Protein AF-A0A453IXY8-F1 (afdb_monomer_lite)

Radius of gyration: 18.36 Å; chains: 1; bounding box: 53×52×49 Å

Foldseek 3Di:
DPPPDPPPPDDLVVVCVVPLQDLVCLVVLLVVLVVCVVVVHDDLSSLLSNLQNCVVVVVPDDLVSLLSQLVNQLVVPPDCSNVSSVVSHDPVSCPDPSNVVSVVSSVVVNVVVVVVVVCPVPDDDD

Organism: Aegilops tauschii subsp. strangulata (NCBI:txid200361)

InterPro domains:
  IPR009374 Eukaryotic translation initiation factor 3 subunit K [PTHR13022] (3-114)
  IPR016020 Translation initiation factor 3, subunit 12, N-terminal, eukaryotic [G3DSA:1.25.40.250] (3-123)
  IPR016024 Armadillo-type fold [SSF48371] (7-114)

Structure (mmCIF, N/CA/C/O backbone):
data_AF-A0A453IXY8-F1
#
_entry.id   AF-A0A453IXY8-F1
#
loop_
_atom_site.group_PDB
_atom_site.id
_atom_site.type_symbol
_atom_site.label_atom_id
_atom_site.label_alt_id
_atom_site.label_comp_id
_atom_site.label_asym_id
_atom_site.label_entity_id
_atom_site.label_seq_id
_atom_site.pdbx_PDB_ins_code
_atom_site.Cartn_x
_atom_site.Cartn_y
_atom_site.Cartn_z
_atom_site.occupancy
_atom_site.B_iso_or_equiv
_atom_site.auth_seq_id
_atom_site.auth_comp_id
_atom_site.auth_asym_id
_atom_site.auth_atom_id
_atom_site.pdbx_PDB_model_num
ATOM 1 N N . MET A 1 1 ? -9.705 -30.730 -34.041 1.00 36.03 1 MET A N 1
ATOM 2 C CA . MET A 1 1 ? -8.452 -29.966 -33.892 1.00 36.03 1 MET A CA 1
ATOM 3 C C . MET A 1 1 ? -8.628 -29.095 -32.668 1.00 36.03 1 MET A C 1
ATOM 5 O O . MET A 1 1 ? -9.413 -28.159 -32.715 1.00 36.03 1 MET A O 1
ATOM 9 N N . ALA A 1 2 ? -8.042 -29.517 -31.548 1.00 40.28 2 ALA A N 1
ATOM 10 C CA . ALA A 1 2 ? -8.025 -28.730 -30.325 1.00 40.28 2 ALA A CA 1
ATOM 11 C C . ALA A 1 2 ? -7.151 -27.503 -30.593 1.00 40.28 2 ALA A C 1
ATOM 13 O O . ALA A 1 2 ? -5.980 -27.648 -30.931 1.00 40.28 2 ALA A O 1
ATOM 14 N N . ASN A 1 3 ? -7.752 -26.318 -30.549 1.00 39.16 3 ASN A N 1
ATOM 15 C CA . ASN A 1 3 ? -7.009 -25.072 -30.609 1.00 39.16 3 ASN A CA 1
ATOM 16 C C . ASN A 1 3 ? -6.497 -24.803 -29.189 1.00 39.16 3 ASN A C 1
ATOM 18 O O . ASN A 1 3 ? -7.133 -24.089 -28.420 1.00 39.16 3 ASN A O 1
ATOM 22 N N . GLU A 1 4 ? -5.407 -25.472 -28.814 1.00 41.69 4 GLU A N 1
ATOM 23 C CA . GLU A 1 4 ? -4.620 -25.117 -27.634 1.00 41.69 4 GLU A CA 1
ATOM 24 C C . GLU A 1 4 ? -3.914 -23.797 -27.956 1.00 41.69 4 GLU A C 1
ATOM 26 O O . GLU A 1 4 ? -2.806 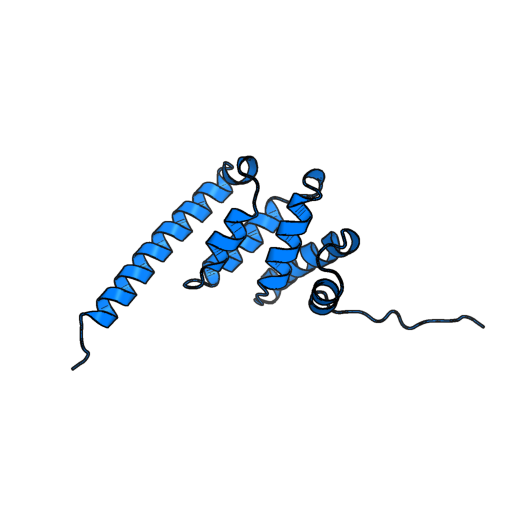-23.769 -28.488 1.00 41.69 4 GLU A O 1
ATOM 31 N N . GLN A 1 5 ? -4.603 -22.682 -27.706 1.00 39.00 5 GLN A N 1
ATOM 32 C CA . GLN A 1 5 ? -3.930 -21.396 -27.599 1.00 39.00 5 GLN A CA 1
ATOM 33 C C . GLN A 1 5 ? -2.992 -21.490 -26.388 1.00 39.00 5 GLN A C 1
ATOM 35 O O . GLN A 1 5 ? -3.461 -21.866 -25.309 1.00 39.00 5 GLN A O 1
ATOM 40 N N . PRO A 1 6 ? -1.688 -21.194 -26.530 1.00 40.28 6 PRO A N 1
ATOM 41 C CA . PRO A 1 6 ? -0.829 -21.069 -25.367 1.00 40.28 6 PRO A CA 1
ATOM 42 C C . PRO A 1 6 ? -1.432 -19.967 -24.496 1.00 40.28 6 PRO A C 1
ATOM 44 O O . PRO A 1 6 ? -1.657 -18.856 -24.973 1.00 40.28 6 PRO A O 1
ATOM 47 N N . ALA A 1 7 ? -1.765 -20.294 -23.249 1.00 40.66 7 ALA A N 1
ATOM 48 C CA . ALA A 1 7 ? -2.082 -19.289 -22.252 1.00 40.66 7 ALA A CA 1
ATOM 49 C C . ALA A 1 7 ? -0.825 -18.426 -22.108 1.00 40.66 7 ALA A C 1
ATOM 51 O O . ALA A 1 7 ? 0.144 -18.851 -21.483 1.00 40.66 7 ALA A O 1
ATOM 52 N N . GLU A 1 8 ? -0.788 -17.282 -22.790 1.00 46.88 8 GLU A N 1
ATOM 53 C CA . GLU A 1 8 ? 0.271 -16.303 -22.601 1.00 46.88 8 GLU A CA 1
ATOM 54 C C . GLU A 1 8 ? 0.176 -15.847 -21.146 1.00 46.88 8 GLU A C 1
ATOM 56 O O . GLU A 1 8 ? -0.759 -15.154 -20.747 1.00 46.88 8 GLU A O 1
ATOM 61 N N . THR A 1 9 ? 1.095 -16.340 -20.319 1.00 56.31 9 THR A N 1
ATOM 62 C CA . THR A 1 9 ? 1.219 -15.945 -18.922 1.00 56.31 9 THR A CA 1
ATOM 63 C C . THR A 1 9 ? 1.775 -14.526 -18.902 1.00 56.31 9 THR A C 1
ATOM 65 O O . THR A 1 9 ? 2.986 -14.330 -18.831 1.00 56.31 9 THR A O 1
ATOM 68 N N . TYR A 1 10 ? 0.901 -13.531 -19.050 1.00 68.38 10 TYR A N 1
ATOM 69 C CA . TYR A 1 10 ? 1.284 -12.133 -18.885 1.00 68.38 10 TYR A CA 1
ATOM 70 C C . TYR A 1 10 ? 1.760 -11.903 -17.451 1.00 68.38 10 TYR A C 1
ATOM 72 O O . TYR A 1 10 ? 1.178 -12.417 -16.492 1.00 68.38 10 TYR A O 1
ATOM 80 N N . THR A 1 11 ? 2.834 -11.135 -17.306 1.00 81.31 11 THR A N 1
ATOM 81 C CA . THR A 1 11 ? 3.297 -10.678 -15.994 1.00 81.31 11 THR A CA 1
ATOM 82 C C . THR A 1 11 ? 2.291 -9.693 -15.396 1.00 81.31 11 THR A C 1
ATOM 84 O O . THR A 1 11 ? 1.553 -9.016 -16.116 1.00 81.31 11 THR A O 1
ATOM 87 N N . VAL A 1 12 ? 2.241 -9.591 -14.067 1.00 80.12 12 VAL A N 1
ATOM 88 C CA . VAL A 1 12 ? 1.303 -8.680 -13.386 1.00 80.12 12 VAL A CA 1
ATOM 89 C C . VAL A 1 12 ? 1.577 -7.229 -13.785 1.00 80.12 12 VAL A C 1
ATOM 91 O O . VAL A 1 12 ? 0.656 -6.433 -13.947 1.00 80.12 12 VAL A O 1
ATOM 94 N N . GLU A 1 13 ? 2.839 -6.897 -14.034 1.00 82.81 13 GLU A N 1
ATOM 95 C CA . GLU A 1 13 ? 3.273 -5.606 -14.549 1.00 82.81 13 GLU A CA 1
ATOM 96 C C . GLU A 1 13 ? 2.703 -5.296 -15.938 1.00 82.81 13 GLU A C 1
ATOM 98 O O . GLU A 1 13 ? 2.237 -4.181 -16.177 1.00 82.81 13 GLU A O 1
ATOM 103 N N . GLU A 1 14 ? 2.695 -6.272 -16.847 1.00 80.62 14 GLU A N 1
ATOM 104 C CA . GLU A 1 14 ? 2.095 -6.124 -18.177 1.00 80.62 14 GLU A CA 1
ATOM 105 C C . GLU A 1 14 ? 0.575 -5.973 -18.087 1.00 80.62 14 GLU A C 1
ATOM 107 O O . GLU A 1 14 ? 0.001 -5.123 -18.767 1.00 80.62 14 GLU A O 1
ATOM 112 N N . LEU A 1 15 ? -0.080 -6.733 -17.206 1.00 80.75 15 LEU A N 1
ATOM 113 C CA . LEU A 1 15 ? -1.522 -6.622 -16.978 1.00 80.75 15 LEU A CA 1
ATOM 114 C C . LEU A 1 15 ? -1.910 -5.227 -16.468 1.00 80.75 15 LEU A C 1
ATOM 116 O O . LEU A 1 15 ? -2.850 -4.617 -16.985 1.00 80.75 15 LEU A O 1
ATOM 120 N N . VAL A 1 16 ? -1.145 -4.689 -15.514 1.00 82.00 16 VAL A N 1
ATOM 121 C CA . VAL A 1 16 ? -1.315 -3.318 -15.011 1.00 82.00 16 VAL A CA 1
ATOM 122 C C . VAL A 1 16 ? -1.064 -2.287 -16.113 1.00 82.00 16 VAL A C 1
ATOM 124 O O . VAL A 1 16 ? -1.797 -1.305 -16.203 1.00 82.00 16 VAL A O 1
ATOM 127 N N . ALA A 1 17 ? -0.066 -2.500 -16.974 1.00 82.25 17 ALA A N 1
ATOM 128 C CA . ALA A 1 17 ? 0.239 -1.585 -18.073 1.00 82.25 17 ALA A CA 1
ATOM 129 C C . ALA A 1 17 ? -0.855 -1.561 -19.156 1.00 82.25 17 ALA A C 1
ATOM 131 O O . ALA A 1 17 ? -1.108 -0.513 -19.752 1.00 82.25 17 ALA A O 1
ATOM 132 N N . VAL A 1 18 ? -1.510 -2.699 -19.410 1.00 82.00 18 VAL A N 1
ATOM 133 C CA . VAL A 1 18 ? -2.574 -2.827 -20.416 1.00 82.00 18 VAL A CA 1
ATOM 134 C C . VAL A 1 18 ? -3.904 -2.280 -19.900 1.00 82.00 18 VAL A C 1
ATOM 136 O O . VAL A 1 18 ? -4.575 -1.532 -20.612 1.00 82.00 18 VAL A O 1
ATOM 139 N N . ASN A 1 19 ? -4.306 -2.648 -18.680 1.00 81.75 19 ASN A N 1
ATOM 140 C CA . ASN A 1 19 ? -5.541 -2.156 -18.077 1.00 81.75 19 ASN A CA 1
ATOM 141 C C . ASN A 1 19 ? -5.451 -2.116 -16.537 1.00 81.75 19 ASN A C 1
ATOM 143 O O . ASN A 1 19 ? -5.859 -3.072 -15.870 1.00 81.75 19 ASN A O 1
ATOM 147 N N . PRO A 1 20 ? -5.004 -0.991 -15.950 1.00 79.19 20 PRO A N 1
ATOM 148 C CA . PRO A 1 20 ? -4.780 -0.875 -14.507 1.00 79.19 20 PRO A CA 1
ATOM 149 C C . PRO A 1 20 ? -6.070 -0.870 -13.670 1.00 79.19 20 PRO A C 1
ATOM 151 O O . PRO A 1 20 ? -6.000 -0.928 -12.446 1.00 79.19 20 PRO A O 1
ATOM 154 N N . TYR A 1 21 ? -7.240 -0.777 -14.310 1.00 81.31 21 TYR A N 1
ATOM 155 C CA . TYR A 1 21 ? -8.549 -0.725 -13.651 1.00 81.31 21 TYR A CA 1
ATOM 156 C C . TYR A 1 21 ? -9.378 -1.996 -13.863 1.00 81.31 21 TYR A C 1
ATOM 158 O O . TYR A 1 21 ? -10.571 -1.998 -13.568 1.00 81.31 21 TYR A O 1
ATOM 166 N N . ASN A 1 22 ? -8.781 -3.066 -14.395 1.00 84.62 22 ASN A N 1
ATOM 167 C CA . ASN A 1 22 ? -9.483 -4.334 -14.540 1.00 84.62 22 ASN A CA 1
ATOM 168 C C . ASN A 1 22 ? -9.703 -4.985 -13.152 1.00 84.62 22 ASN A C 1
ATOM 170 O O . ASN A 1 22 ? -8.725 -5.299 -12.478 1.00 84.62 22 ASN A O 1
ATOM 174 N N . PRO A 1 23 ? -10.941 -5.227 -12.692 1.00 83.44 23 PRO A N 1
ATOM 175 C CA . PRO A 1 23 ? -11.168 -5.895 -11.408 1.00 83.44 23 PRO A CA 1
ATOM 176 C C . PRO A 1 23 ? -10.746 -7.373 -11.404 1.00 83.44 23 PRO A C 1
ATOM 178 O O . PRO A 1 23 ? -10.523 -7.945 -10.333 1.00 83.44 23 PRO A O 1
ATOM 181 N N . ASP A 1 24 ? -10.585 -7.991 -12.580 1.00 87.00 24 ASP A N 1
ATOM 182 C CA . ASP A 1 24 ? -10.155 -9.388 -12.695 1.00 87.00 24 ASP A CA 1
ATOM 183 C C . ASP A 1 24 ? -8.702 -9.583 -12.234 1.00 87.00 24 ASP A C 1
ATOM 185 O O . ASP A 1 24 ? -8.373 -10.630 -11.680 1.00 87.00 24 ASP A O 1
ATOM 189 N N . ILE A 1 25 ? -7.849 -8.557 -12.379 1.00 88.88 25 ILE A N 1
ATOM 190 C CA . ILE A 1 25 ? -6.426 -8.622 -11.994 1.00 88.88 25 ILE A CA 1
ATOM 191 C C . ILE A 1 25 ? -6.200 -8.380 -10.495 1.00 88.88 25 ILE A C 1
ATOM 193 O O . ILE A 1 25 ? -5.068 -8.450 -10.020 1.00 88.88 25 ILE A O 1
ATOM 197 N N . LEU A 1 26 ? -7.257 -8.086 -9.728 1.00 91.25 26 LEU A N 1
ATOM 198 C CA . LEU A 1 26 ? -7.166 -7.779 -8.297 1.00 91.25 26 LEU A CA 1
ATOM 199 C C . LEU A 1 26 ? -6.528 -8.934 -7.514 1.00 91.25 26 LEU A C 1
ATOM 201 O O . LEU A 1 26 ? -5.601 -8.712 -6.738 1.00 91.25 26 LEU A O 1
ATOM 205 N N . ASN A 1 27 ? -6.975 -10.169 -7.757 1.00 91.69 27 ASN A N 1
ATOM 206 C CA . ASN A 1 27 ? -6.431 -11.348 -7.078 1.00 91.69 27 ASN A CA 1
ATOM 207 C C . ASN A 1 27 ? -4.953 -11.573 -7.436 1.00 91.69 27 ASN A C 1
ATOM 209 O O . ASN A 1 27 ? -4.149 -11.892 -6.560 1.00 91.69 27 ASN A O 1
ATOM 213 N N . ASP A 1 28 ? -4.587 -11.375 -8.705 1.00 91.62 28 ASP A N 1
ATOM 214 C CA . ASP A 1 28 ? -3.203 -11.517 -9.167 1.00 91.62 28 ASP A CA 1
ATOM 215 C C . ASP A 1 28 ? -2.301 -10.469 -8.509 1.00 91.62 28 ASP A C 1
ATOM 217 O O . ASP A 1 28 ? -1.196 -10.781 -8.069 1.00 91.62 28 ASP A O 1
ATOM 221 N N . LEU A 1 29 ? -2.799 -9.240 -8.353 1.00 92.50 29 LEU A N 1
ATOM 222 C CA . LEU A 1 29 ? -2.109 -8.169 -7.642 1.00 92.50 29 LEU A CA 1
ATOM 223 C C . LEU A 1 29 ? -1.938 -8.466 -6.145 1.00 92.50 29 LEU A C 1
ATOM 225 O O . LEU A 1 29 ? -0.874 -8.193 -5.590 1.00 92.50 29 LEU A O 1
ATOM 229 N N . GLU A 1 30 ? -2.936 -9.044 -5.476 1.00 94.88 30 GLU A N 1
ATOM 230 C CA . GLU A 1 30 ? -2.802 -9.462 -4.074 1.00 94.88 30 GLU A CA 1
ATOM 231 C C . GLU A 1 30 ? -1.735 -10.549 -3.897 1.00 94.88 30 GLU A C 1
ATOM 233 O O . GLU A 1 30 ? -0.899 -10.469 -2.988 1.00 94.88 30 GLU A O 1
ATOM 238 N N . VAL A 1 31 ? -1.738 -11.558 -4.774 1.00 94.62 31 VAL A N 1
ATOM 239 C CA . VAL A 1 31 ? -0.704 -12.602 -4.802 1.00 94.62 31 VAL A CA 1
ATOM 240 C C . VAL A 1 31 ? 0.658 -11.971 -5.061 1.00 94.62 31 VAL A C 1
ATOM 242 O O . VAL A 1 31 ? 1.606 -12.238 -4.324 1.00 94.62 31 VAL A O 1
ATOM 245 N N . PHE A 1 32 ? 0.737 -11.043 -6.010 1.00 94.00 32 PHE A N 1
ATOM 246 C CA . PHE A 1 32 ? 1.962 -10.335 -6.337 1.00 94.00 32 PHE A CA 1
ATOM 247 C C . PHE A 1 32 ? 2.513 -9.512 -5.163 1.00 94.00 32 PHE A C 1
ATOM 249 O O . PHE A 1 32 ? 3.720 -9.499 -4.932 1.00 94.00 32 PHE A O 1
ATOM 256 N N . VAL A 1 33 ? 1.666 -8.872 -4.347 1.00 95.62 33 VAL A N 1
ATOM 257 C CA . VAL A 1 33 ? 2.108 -8.221 -3.096 1.00 95.62 33 VAL A CA 1
ATOM 258 C C . VAL A 1 33 ? 2.721 -9.236 -2.127 1.00 95.62 33 VAL A C 1
ATOM 260 O O . VAL A 1 33 ? 3.741 -8.962 -1.487 1.00 95.62 33 VAL A O 1
ATOM 263 N N . ASN A 1 34 ? 2.136 -10.425 -2.014 1.00 95.19 34 ASN A N 1
ATOM 264 C CA . ASN A 1 34 ? 2.663 -11.480 -1.145 1.00 95.19 34 ASN A CA 1
ATOM 265 C C . ASN A 1 34 ? 3.997 -12.024 -1.662 1.00 95.19 34 ASN A C 1
ATOM 267 O O . ASN A 1 34 ? 4.932 -12.234 -0.880 1.00 95.19 34 ASN A O 1
ATOM 271 N N . ASP A 1 35 ? 4.113 -12.177 -2.975 1.00 94.44 35 ASP A N 1
ATOM 272 C CA . ASP A 1 35 ? 5.348 -12.570 -3.633 1.00 94.44 35 ASP A CA 1
ATOM 273 C C . ASP A 1 35 ? 6.425 -11.507 -3.463 1.00 94.44 35 ASP A C 1
ATOM 275 O O . ASP A 1 35 ? 7.565 -11.859 -3.165 1.00 94.44 35 ASP A O 1
ATOM 279 N N . GLN A 1 36 ? 6.091 -10.213 -3.525 1.00 94.12 36 GLN A N 1
ATOM 280 C CA . GLN A 1 36 ? 7.032 -9.132 -3.215 1.00 94.12 36 GLN A CA 1
ATOM 281 C C . GLN A 1 36 ? 7.602 -9.274 -1.798 1.00 94.12 36 GLN A C 1
ATOM 283 O O . GLN A 1 36 ? 8.804 -9.091 -1.581 1.00 94.12 36 GLN A O 1
ATOM 288 N N . VAL A 1 37 ? 6.775 -9.619 -0.804 1.00 92.69 37 VAL A N 1
ATOM 289 C CA . VAL A 1 37 ? 7.241 -9.869 0.573 1.00 92.69 37 VAL A CA 1
ATOM 290 C C . VAL A 1 37 ? 8.210 -11.054 0.619 1.00 92.69 37 VAL A C 1
ATOM 292 O O . VAL A 1 37 ? 9.304 -10.910 1.167 1.00 92.69 37 VAL A O 1
ATOM 295 N N . SER A 1 38 ? 7.857 -12.179 -0.003 1.00 93.44 38 SER A N 1
ATOM 296 C CA . SER A 1 38 ? 8.665 -13.409 0.003 1.00 93.44 38 SER A CA 1
ATOM 297 C C . SER A 1 38 ? 9.982 -13.273 -0.773 1.00 93.44 38 SER A C 1
ATOM 299 O O . SER A 1 38 ? 11.040 -13.692 -0.305 1.00 93.44 38 SER A O 1
ATOM 301 N N . SER A 1 39 ? 9.929 -12.649 -1.948 1.00 92.62 39 SER A N 1
ATOM 302 C CA . SER A 1 39 ? 11.053 -12.486 -2.880 1.00 92.62 39 SER A CA 1
ATOM 303 C C . SER A 1 39 ? 11.910 -11.249 -2.601 1.00 92.62 39 SER A C 1
ATOM 305 O O . SER A 1 39 ? 12.938 -11.052 -3.245 1.00 92.62 39 SER A O 1
ATOM 307 N N . LYS A 1 40 ? 11.518 -10.422 -1.621 1.00 92.19 40 LYS A N 1
ATOM 308 C CA . LYS A 1 40 ? 12.172 -9.148 -1.272 1.00 92.19 40 LYS A CA 1
ATOM 309 C C . LYS A 1 40 ? 12.225 -8.140 -2.429 1.00 92.19 40 LYS A C 1
ATOM 311 O O . LYS A 1 40 ? 13.059 -7.240 -2.406 1.00 92.19 40 LYS A O 1
ATOM 316 N N . THR A 1 41 ? 11.324 -8.248 -3.398 1.00 92.94 41 THR A N 1
ATOM 317 C CA . THR A 1 41 ? 11.153 -7.251 -4.461 1.00 92.94 41 THR A CA 1
ATOM 318 C C . THR A 1 41 ? 10.189 -6.147 -4.025 1.00 92.94 41 THR A C 1
ATOM 320 O O . THR A 1 41 ? 9.561 -6.223 -2.959 1.00 92.94 41 THR A O 1
ATOM 323 N N . TYR A 1 42 ? 10.122 -5.078 -4.813 1.00 93.06 42 TYR A N 1
ATOM 324 C CA . TYR A 1 42 ? 9.230 -3.954 -4.572 1.00 93.06 42 TYR A CA 1
ATOM 325 C C . TYR A 1 42 ? 8.833 -3.304 -5.897 1.00 93.06 42 TYR A C 1
ATOM 327 O O . TYR A 1 42 ? 9.702 -2.939 -6.686 1.00 93.06 42 TYR A O 1
ATOM 335 N N . ASN A 1 43 ? 7.530 -3.167 -6.123 1.00 93.62 43 ASN A N 1
ATOM 336 C CA . ASN A 1 43 ? 6.951 -2.532 -7.297 1.00 93.62 43 ASN A CA 1
ATOM 337 C C . ASN A 1 43 ? 5.808 -1.606 -6.857 1.00 93.62 43 ASN A C 1
ATOM 339 O O . ASN A 1 43 ? 4.715 -2.055 -6.509 1.00 93.62 43 ASN A O 1
ATOM 343 N N . LEU A 1 44 ? 6.085 -0.301 -6.849 1.00 92.81 44 LEU A N 1
ATOM 344 C CA . LEU A 1 44 ? 5.130 0.713 -6.411 1.00 92.81 44 LEU A CA 1
ATOM 345 C C . LEU A 1 44 ? 3.920 0.812 -7.350 1.00 92.81 44 LEU A C 1
ATOM 347 O O . LEU A 1 44 ? 2.800 0.935 -6.865 1.00 92.81 44 LEU A O 1
ATOM 351 N N . ASP A 1 45 ? 4.117 0.736 -8.666 1.00 92.06 45 ASP A N 1
ATOM 352 C CA . ASP A 1 45 ? 3.040 0.932 -9.644 1.00 92.06 45 ASP A CA 1
ATOM 353 C C . ASP A 1 45 ? 1.955 -0.146 -9.523 1.00 92.06 45 ASP A C 1
ATOM 355 O O . ASP A 1 45 ? 0.758 0.163 -9.534 1.00 92.06 45 ASP A O 1
ATOM 359 N N . ALA A 1 46 ? 2.363 -1.402 -9.314 1.00 92.38 46 ALA A N 1
ATOM 360 C CA . ALA A 1 46 ? 1.447 -2.502 -9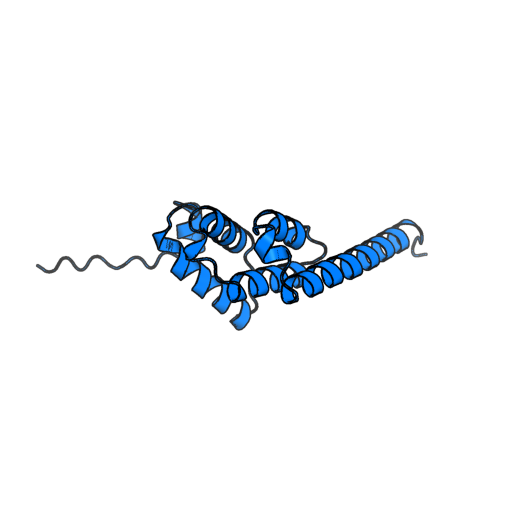.019 1.00 92.38 46 ALA A CA 1
ATOM 361 C C . ALA A 1 46 ? 0.702 -2.273 -7.692 1.00 92.38 46 ALA A C 1
ATOM 363 O O . ALA A 1 46 ? -0.521 -2.407 -7.630 1.00 92.38 46 ALA A O 1
ATOM 364 N N . ASN A 1 47 ? 1.416 -1.845 -6.644 1.00 94.75 47 ASN A N 1
ATOM 365 C CA . ASN A 1 47 ? 0.821 -1.571 -5.334 1.00 94.75 47 ASN A CA 1
ATOM 366 C C . ASN A 1 47 ? -0.214 -0.432 -5.398 1.00 94.75 47 ASN A C 1
ATOM 368 O O . ASN A 1 47 ? -1.306 -0.557 -4.844 1.00 94.75 47 ASN A O 1
ATOM 372 N N . LEU A 1 48 ? 0.090 0.665 -6.102 1.00 93.75 48 LEU A N 1
ATOM 373 C CA . LEU A 1 48 ? -0.836 1.785 -6.295 1.00 93.75 48 LEU A CA 1
ATOM 374 C C . LEU A 1 48 ? -2.051 1.378 -7.131 1.00 93.75 48 LEU A C 1
ATOM 376 O O . LEU A 1 48 ? -3.160 1.833 -6.853 1.00 93.75 48 LEU A O 1
ATOM 380 N N . SER A 1 49 ? -1.859 0.524 -8.137 1.00 93.56 49 SER A N 1
ATOM 381 C CA . SER A 1 49 ? -2.957 0.004 -8.956 1.00 93.56 49 SER A CA 1
ATOM 382 C C . SER A 1 49 ? -3.911 -0.848 -8.121 1.00 93.56 49 SER A C 1
ATOM 384 O O . SER A 1 49 ? -5.118 -0.623 -8.166 1.00 93.56 49 SER A O 1
ATOM 386 N N . LEU A 1 50 ? -3.385 -1.723 -7.257 1.00 94.62 50 LEU A N 1
ATOM 387 C CA . LEU A 1 50 ? -4.204 -2.499 -6.324 1.00 94.62 50 LEU A CA 1
ATOM 388 C C . LEU A 1 50 ? -4.967 -1.611 -5.333 1.00 94.62 50 LEU A C 1
ATOM 390 O O . LEU A 1 50 ? -6.168 -1.785 -5.145 1.00 94.62 50 LEU A O 1
ATOM 394 N N . LEU A 1 51 ? -4.298 -0.624 -4.727 1.00 94.81 51 LEU A N 1
ATOM 395 C CA . LEU A 1 51 ? -4.959 0.308 -3.808 1.00 94.81 51 LEU A CA 1
ATOM 396 C C . LEU A 1 51 ? -6.079 1.096 -4.501 1.00 94.81 51 LEU A C 1
ATOM 398 O O . LEU A 1 51 ? -7.130 1.302 -3.902 1.00 94.81 51 LEU A O 1
ATOM 402 N N . ARG A 1 52 ? -5.893 1.494 -5.766 1.00 93.62 52 ARG A N 1
ATOM 403 C CA . ARG A 1 52 ? -6.953 2.119 -6.575 1.00 93.62 52 ARG A CA 1
ATOM 404 C C . ARG A 1 52 ? -8.108 1.158 -6.837 1.00 93.62 52 ARG A C 1
ATOM 406 O O . ARG A 1 52 ? -9.253 1.571 -6.704 1.00 93.62 52 ARG A O 1
ATOM 413 N N . LEU A 1 53 ? -7.839 -0.107 -7.163 1.00 92.81 53 LEU A N 1
ATOM 414 C CA . LEU A 1 53 ? -8.888 -1.120 -7.337 1.00 92.81 53 LEU A CA 1
ATOM 415 C C . LEU A 1 53 ? -9.724 -1.300 -6.063 1.00 92.81 53 LEU A C 1
ATOM 417 O O . LEU A 1 53 ? -10.949 -1.317 -6.146 1.00 92.81 53 LEU A O 1
ATOM 421 N N . 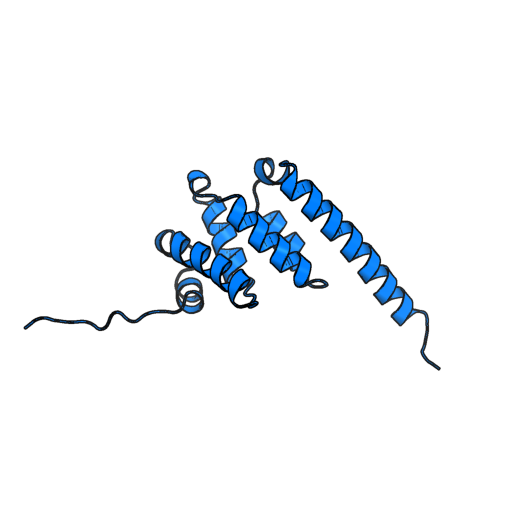TYR A 1 54 ? -9.101 -1.303 -4.882 1.00 94.00 54 TYR A N 1
ATOM 422 C CA . TYR A 1 54 ? -9.837 -1.321 -3.613 1.00 94.00 54 TYR A CA 1
ATOM 423 C C . TYR A 1 54 ? -10.722 -0.087 -3.382 1.00 94.00 54 TYR A C 1
ATOM 425 O O . TYR A 1 54 ? -11.705 -0.186 -2.651 1.00 94.00 54 TYR A O 1
ATOM 433 N N . GLN A 1 55 ? -10.421 1.067 -3.989 1.00 90.88 55 GLN A N 1
ATOM 434 C CA . GLN A 1 55 ? -11.323 2.226 -3.933 1.00 90.88 55 GLN A CA 1
ATOM 435 C C . GLN A 1 55 ? -12.599 2.006 -4.754 1.00 90.88 55 GLN A C 1
ATOM 437 O O . GLN A 1 55 ? -13.651 2.525 -4.385 1.00 90.88 55 GLN A O 1
ATOM 442 N N . PHE A 1 56 ? -12.515 1.250 -5.854 1.00 89.38 56 PHE A N 1
ATOM 443 C CA . PHE A 1 56 ? -13.675 0.888 -6.672 1.00 89.38 56 PHE A CA 1
ATOM 444 C C . PHE A 1 56 ? -14.463 -0.285 -6.069 1.00 89.38 56 PHE A C 1
ATOM 446 O O . PHE A 1 56 ? -15.690 -0.288 -6.141 1.00 89.38 56 PHE A O 1
ATOM 453 N N . GLU A 1 57 ? -13.776 -1.244 -5.438 1.00 90.31 57 GLU A N 1
ATOM 454 C CA . GLU A 1 57 ? -14.362 -2.443 -4.821 1.00 90.31 57 GLU A CA 1
ATOM 455 C C . GLU A 1 57 ? -14.021 -2.541 -3.318 1.00 90.31 57 GLU A C 1
ATOM 457 O O . GLU A 1 57 ? -13.251 -3.415 -2.905 1.00 90.31 57 GLU A O 1
ATOM 462 N N . PRO A 1 58 ? -14.602 -1.679 -2.458 1.00 88.81 58 PRO A N 1
ATOM 463 C CA . PRO A 1 58 ? -14.267 -1.635 -1.031 1.00 88.81 58 PRO A CA 1
ATOM 464 C C . PRO A 1 58 ? -14.600 -2.934 -0.284 1.00 88.81 58 PRO A C 1
ATOM 466 O O . PRO A 1 58 ? -13.965 -3.240 0.721 1.00 88.81 58 PRO A O 1
ATOM 469 N N . GLU A 1 59 ? -15.558 -3.727 -0.776 1.00 90.88 59 GLU A N 1
ATOM 470 C CA . GLU A 1 59 ? -15.929 -5.024 -0.186 1.00 90.88 59 GLU A CA 1
ATOM 471 C C . GLU A 1 59 ? -14.818 -6.079 -0.296 1.00 90.88 59 GLU A C 1
ATOM 473 O O . GLU A 1 59 ? -14.794 -7.033 0.480 1.00 90.88 59 GLU A O 1
ATOM 478 N N . ARG A 1 60 ? -13.892 -5.910 -1.247 1.00 91.25 60 ARG A N 1
ATOM 479 C CA . ARG A 1 60 ? -12.767 -6.826 -1.475 1.00 91.25 60 ARG A CA 1
ATOM 480 C C . ARG A 1 60 ? -11.479 -6.349 -0.811 1.00 91.25 60 ARG A C 1
ATOM 482 O O . ARG A 1 60 ? -10.463 -7.025 -0.909 1.00 91.25 60 ARG A O 1
ATOM 489 N N . LEU A 1 61 ? -11.509 -5.206 -0.123 1.00 93.06 61 LEU A N 1
ATOM 490 C CA . LEU A 1 61 ? -10.337 -4.644 0.535 1.00 93.06 61 LEU A CA 1
ATOM 491 C C . LEU A 1 61 ? -9.789 -5.604 1.595 1.00 93.06 61 LEU A C 1
ATOM 493 O O . LEU A 1 61 ? -10.426 -5.880 2.613 1.00 93.06 61 LEU A O 1
ATOM 497 N N . SER A 1 62 ? -8.550 -6.053 1.389 1.00 93.88 62 SER A N 1
ATOM 498 C CA . SER A 1 62 ? -7.817 -6.846 2.371 1.00 93.88 62 SER A CA 1
ATOM 499 C C . SER A 1 62 ? -6.883 -5.975 3.203 1.00 93.88 62 SER A C 1
ATOM 501 O O . SER A 1 62 ? -5.816 -5.542 2.763 1.00 93.88 62 SER A O 1
ATOM 503 N N . VAL A 1 63 ? -7.254 -5.779 4.465 1.00 92.38 63 VAL A N 1
ATOM 504 C CA . VAL A 1 63 ? -6.486 -5.007 5.451 1.00 92.38 63 VAL A CA 1
ATOM 505 C C . VAL A 1 63 ? -5.044 -5.521 5.598 1.00 92.38 63 VAL A C 1
ATOM 507 O O . VAL A 1 63 ? -4.100 -4.738 5.704 1.00 92.38 63 VAL A O 1
ATOM 510 N N . GLN A 1 64 ? -4.851 -6.841 5.528 1.00 93.81 64 GLN A N 1
ATOM 511 C CA . GLN A 1 64 ? -3.530 -7.475 5.601 1.00 93.81 64 GLN A CA 1
ATOM 512 C C . GLN A 1 64 ? -2.643 -7.114 4.402 1.00 93.81 64 GLN A C 1
ATOM 514 O O . GLN A 1 64 ? -1.445 -6.878 4.564 1.00 93.81 64 GLN A O 1
ATOM 519 N N . ILE A 1 65 ? -3.222 -7.054 3.200 1.00 95.25 65 ILE A N 1
ATOM 520 C CA . ILE A 1 65 ? -2.502 -6.666 1.982 1.00 95.25 65 ILE A CA 1
ATOM 521 C C . ILE A 1 65 ? -2.122 -5.187 2.044 1.00 95.25 65 ILE A C 1
ATOM 523 O O . ILE A 1 65 ? -0.968 -4.840 1.796 1.00 95.25 65 ILE A O 1
ATOM 527 N N . VAL A 1 66 ? -3.049 -4.326 2.470 1.00 95.31 66 VAL A N 1
ATOM 528 C CA . VAL A 1 66 ? -2.791 -2.891 2.653 1.00 95.31 66 VAL A CA 1
ATOM 529 C C . VAL A 1 66 ? -1.645 -2.654 3.647 1.00 95.31 66 VAL A C 1
ATOM 531 O O . VAL A 1 66 ? -0.733 -1.875 3.365 1.00 95.31 66 VAL A O 1
ATOM 534 N N . ALA A 1 67 ? -1.623 -3.372 4.774 1.00 94.50 67 ALA A N 1
ATOM 535 C CA . ALA A 1 67 ? -0.530 -3.285 5.742 1.00 94.50 67 ALA A CA 1
ATOM 536 C C . ALA A 1 67 ? 0.825 -3.698 5.138 1.00 94.50 67 ALA A C 1
ATOM 538 O O . ALA A 1 67 ? 1.826 -3.014 5.354 1.00 94.50 67 ALA A O 1
ATOM 539 N N . ARG A 1 68 ? 0.870 -4.774 4.337 1.00 95.38 68 ARG A N 1
ATOM 540 C CA . ARG A 1 68 ? 2.096 -5.215 3.641 1.00 95.38 68 ARG A CA 1
ATOM 541 C C . ARG A 1 68 ? 2.615 -4.156 2.673 1.00 95.38 68 ARG A C 1
ATOM 543 O O . ARG A 1 68 ? 3.818 -3.895 2.673 1.00 95.38 68 ARG A O 1
ATOM 550 N N . ILE A 1 69 ? 1.725 -3.524 1.905 1.00 96.00 69 ILE A N 1
ATOM 551 C CA . ILE A 1 69 ? 2.075 -2.427 0.992 1.00 96.00 69 ILE A CA 1
ATOM 552 C C . ILE A 1 69 ? 2.690 -1.262 1.770 1.00 96.00 69 ILE A C 1
ATOM 554 O O . ILE A 1 69 ? 3.777 -0.803 1.428 1.00 96.00 69 ILE A O 1
ATOM 558 N N . LEU A 1 70 ? 2.044 -0.819 2.852 1.00 95.31 70 LEU A N 1
ATOM 559 C CA . LEU A 1 70 ? 2.544 0.294 3.661 1.00 95.31 70 LEU A CA 1
ATOM 560 C C . LEU A 1 70 ? 3.889 -0.017 4.324 1.00 95.31 70 LEU A C 1
ATOM 562 O O . LEU A 1 70 ? 4.776 0.831 4.329 1.00 95.31 70 LEU A O 1
ATOM 566 N N . ILE A 1 71 ? 4.085 -1.234 4.837 1.00 94.38 71 ILE A N 1
ATOM 567 C CA . ILE A 1 71 ? 5.378 -1.658 5.396 1.00 94.38 71 ILE A CA 1
ATOM 568 C C . ILE A 1 71 ? 6.464 -1.644 4.314 1.00 94.38 71 ILE A C 1
ATOM 570 O O . ILE A 1 71 ? 7.563 -1.146 4.552 1.00 94.38 71 ILE A O 1
ATOM 574 N N . LYS A 1 72 ? 6.169 -2.149 3.113 1.00 94.56 72 LYS A N 1
ATOM 575 C CA . LYS A 1 72 ? 7.098 -2.099 1.976 1.00 94.56 72 LYS A CA 1
ATOM 576 C C . LYS A 1 72 ? 7.444 -0.660 1.584 1.00 94.56 72 LYS A C 1
ATOM 578 O O . LYS A 1 72 ? 8.618 -0.366 1.382 1.00 94.56 72 LYS A O 1
ATOM 583 N N . ALA A 1 73 ? 6.460 0.235 1.565 1.00 94.38 73 ALA A N 1
ATOM 584 C CA . ALA A 1 73 ? 6.672 1.653 1.296 1.00 94.38 73 ALA A CA 1
ATOM 585 C C . ALA A 1 73 ? 7.517 2.340 2.388 1.00 94.38 73 ALA A C 1
ATOM 587 O O . ALA A 1 73 ? 8.403 3.127 2.067 1.00 94.38 73 ALA A O 1
ATOM 588 N N . LEU A 1 74 ? 7.332 1.989 3.672 1.00 92.19 74 LEU A N 1
ATOM 589 C CA . LEU A 1 74 ? 8.214 2.447 4.759 1.00 92.19 74 LEU A CA 1
ATOM 590 C C . LEU A 1 74 ? 9.668 2.022 4.529 1.00 92.19 74 LEU A C 1
ATOM 592 O O . LEU A 1 74 ? 10.591 2.798 4.763 1.00 92.19 74 LEU A O 1
ATOM 596 N N . MET A 1 75 ? 9.884 0.789 4.067 1.00 90.31 75 MET A N 1
ATOM 597 C CA . MET A 1 75 ? 11.227 0.276 3.778 1.00 90.31 75 MET A CA 1
ATOM 598 C C . MET A 1 75 ? 11.887 0.960 2.571 1.00 90.31 75 MET A C 1
ATOM 600 O O . MET A 1 75 ? 13.109 0.909 2.454 1.00 90.31 75 MET A O 1
ATOM 604 N N . ALA A 1 76 ? 11.102 1.598 1.699 1.00 89.88 76 ALA A N 1
ATOM 605 C CA . ALA A 1 76 ? 11.576 2.345 0.535 1.00 89.88 76 ALA A CA 1
ATOM 606 C C . ALA A 1 76 ? 11.884 3.827 0.836 1.00 89.88 76 ALA A C 1
ATOM 608 O O . ALA A 1 76 ? 12.256 4.580 -0.068 1.00 89.88 76 ALA A O 1
ATOM 609 N N . MET A 1 77 ? 11.760 4.270 2.095 1.00 84.62 77 MET A N 1
ATOM 610 C CA . MET A 1 77 ? 12.143 5.631 2.472 1.00 84.62 77 MET A CA 1
ATOM 611 C C . MET A 1 77 ? 13.612 5.924 2.119 1.00 84.62 77 MET A C 1
ATOM 613 O O . MET A 1 77 ? 14.477 5.057 2.271 1.00 84.62 77 MET A O 1
ATOM 617 N N . PRO A 1 78 ? 13.916 7.144 1.639 1.00 85.25 78 PRO A N 1
ATOM 618 C CA . PRO A 1 78 ? 13.152 8.384 1.825 1.00 85.25 78 PRO A CA 1
ATOM 619 C C . PRO A 1 78 ? 12.149 8.729 0.707 1.00 85.25 78 PRO A C 1
ATOM 621 O O . PRO A 1 78 ? 11.703 9.873 0.636 1.00 85.25 78 PRO A O 1
ATOM 624 N N . ALA A 1 79 ? 11.823 7.795 -0.193 1.00 86.75 79 ALA A N 1
ATOM 625 C CA . ALA A 1 79 ? 10.823 8.035 -1.231 1.00 86.75 79 ALA A CA 1
ATOM 626 C C . ALA A 1 79 ? 9.431 8.358 -0.627 1.00 86.75 79 ALA A C 1
ATOM 628 O O . ALA A 1 79 ? 9.096 7.837 0.440 1.00 86.75 79 ALA A O 1
ATOM 629 N N . PRO A 1 80 ? 8.597 9.187 -1.291 1.00 87.31 80 PRO A N 1
ATOM 630 C CA . PRO A 1 80 ? 7.283 9.609 -0.784 1.00 87.31 80 PRO A CA 1
ATOM 631 C C . PRO A 1 80 ? 6.195 8.520 -0.884 1.00 87.31 80 PRO A C 1
ATOM 633 O O . PRO A 1 80 ? 5.012 8.795 -0.675 1.00 87.31 80 PRO A O 1
ATOM 636 N N . ASP A 1 81 ? 6.581 7.289 -1.211 1.00 92.44 81 ASP A N 1
ATOM 637 C CA . ASP A 1 81 ? 5.716 6.146 -1.493 1.00 92.44 81 ASP A CA 1
ATOM 638 C C . ASP A 1 81 ? 4.702 5.871 -0.383 1.00 92.44 81 ASP A C 1
ATOM 640 O O . ASP A 1 81 ? 3.543 5.569 -0.667 1.00 92.44 81 ASP A O 1
ATOM 644 N N . PHE A 1 82 ? 5.117 6.002 0.882 1.00 93.25 82 PHE A N 1
ATOM 645 C CA . PHE A 1 82 ? 4.241 5.747 2.026 1.00 93.25 82 PHE A CA 1
ATOM 646 C C . PHE A 1 82 ? 3.037 6.691 2.029 1.00 93.25 82 PHE A C 1
ATOM 648 O O . PHE A 1 82 ? 1.895 6.245 2.122 1.00 93.25 82 PHE A O 1
ATOM 655 N N . SER A 1 83 ? 3.289 7.989 1.860 1.00 92.25 83 SER A N 1
ATOM 656 C CA . SER A 1 83 ? 2.254 9.023 1.827 1.00 92.25 83 SER A CA 1
ATOM 657 C C . SER A 1 83 ? 1.350 8.888 0.599 1.00 92.25 83 SER A C 1
ATOM 659 O O . SER A 1 83 ? 0.140 9.089 0.705 1.00 92.25 83 SER A O 1
ATOM 661 N N . LEU A 1 84 ? 1.906 8.477 -0.548 1.00 93.00 84 LEU A N 1
ATOM 662 C CA . LEU A 1 84 ? 1.126 8.176 -1.754 1.00 93.00 84 LEU A CA 1
ATOM 663 C C . LEU A 1 84 ? 0.178 6.991 -1.539 1.00 93.00 84 LEU A C 1
ATOM 665 O O . LEU A 1 84 ? -0.999 7.077 -1.889 1.00 93.00 84 LEU A O 1
ATOM 669 N N . CYS A 1 85 ? 0.671 5.906 -0.938 1.00 94.69 85 CYS A N 1
ATOM 670 C CA . CYS A 1 85 ? -0.147 4.741 -0.616 1.00 94.69 85 CYS A CA 1
ATOM 671 C C . CYS A 1 85 ? -1.228 5.094 0.411 1.00 94.69 85 CYS A C 1
ATOM 673 O O . CYS A 1 85 ? -2.387 4.730 0.228 1.00 94.69 85 CYS A O 1
ATOM 675 N N . LEU A 1 86 ? -0.872 5.844 1.459 1.00 93.62 86 LEU A N 1
ATOM 676 C CA . LEU A 1 86 ? -1.804 6.248 2.510 1.00 93.62 86 LEU A CA 1
ATOM 677 C C . LEU A 1 86 ? -2.969 7.078 1.961 1.00 93.62 86 LEU A C 1
ATOM 679 O O . LEU A 1 86 ? -4.111 6.837 2.340 1.00 93.62 86 LEU A O 1
ATOM 683 N N . PHE A 1 87 ? -2.706 7.992 1.022 1.00 93.69 87 PHE A N 1
ATOM 684 C CA . PHE A 1 87 ? -3.745 8.811 0.389 1.00 93.69 87 PHE A CA 1
ATOM 685 C C . PHE A 1 87 ? -4.806 7.985 -0.357 1.00 93.69 87 PHE A C 1
ATOM 687 O O . PHE A 1 87 ? -5.945 8.426 -0.502 1.00 93.69 87 PHE A O 1
ATOM 694 N N . LEU A 1 88 ? -4.455 6.783 -0.823 1.00 93.44 88 LEU A N 1
ATOM 695 C CA . LEU A 1 88 ? -5.391 5.900 -1.516 1.00 93.44 88 LEU A CA 1
ATOM 696 C C . LEU A 1 88 ? -6.234 5.038 -0.564 1.00 93.44 88 LEU A C 1
ATOM 698 O O . LEU A 1 88 ? -7.239 4.468 -0.988 1.00 93.44 88 LEU A O 1
ATOM 702 N N . ILE A 1 89 ? -5.869 4.949 0.715 1.00 92.88 89 ILE A N 1
ATOM 703 C CA . ILE A 1 89 ? -6.568 4.116 1.697 1.00 92.88 89 ILE A CA 1
ATOM 704 C C . ILE A 1 89 ? -7.747 4.901 2.295 1.00 92.88 89 ILE A C 1
ATOM 706 O O . ILE A 1 89 ? -7.558 6.047 2.704 1.00 92.88 89 ILE A O 1
ATOM 710 N N . PRO A 1 90 ? -8.955 4.319 2.414 1.00 90.50 90 PRO A N 1
ATOM 711 C CA . PRO A 1 90 ? -10.090 4.990 3.047 1.00 90.50 90 PRO A CA 1
ATOM 712 C C . PRO A 1 90 ? -9.823 5.382 4.509 1.00 90.50 90 PRO A C 1
ATOM 714 O O . PRO A 1 90 ? -9.241 4.610 5.268 1.00 90.50 90 PRO A O 1
ATOM 717 N N . GLU A 1 91 ? -10.325 6.543 4.941 1.00 88.81 91 GLU A N 1
ATOM 718 C 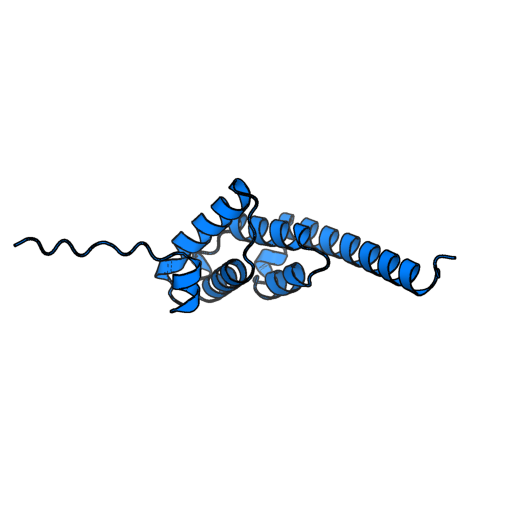CA . GLU A 1 91 ? -10.082 7.089 6.291 1.00 88.81 91 GLU A CA 1
ATOM 719 C C . GLU A 1 91 ? -10.474 6.120 7.417 1.00 88.81 91 GLU A C 1
ATOM 721 O O . GLU A 1 91 ? -9.732 5.956 8.383 1.00 88.81 91 GLU A O 1
ATOM 726 N N . HIS A 1 92 ? -11.602 5.414 7.279 1.00 88.31 92 HIS A N 1
ATOM 727 C CA . HIS A 1 92 ? -12.046 4.448 8.288 1.00 88.31 92 HIS A CA 1
ATOM 728 C C . HIS A 1 92 ? -11.043 3.300 8.494 1.00 88.31 92 HIS A C 1
ATOM 730 O O . HIS A 1 92 ? -10.861 2.865 9.628 1.00 88.31 92 HIS A O 1
ATOM 736 N N . VAL A 1 93 ? -10.357 2.865 7.429 1.00 89.00 93 VAL A N 1
ATOM 737 C CA . VAL A 1 93 ? -9.283 1.863 7.500 1.00 89.00 93 VAL A CA 1
ATOM 738 C C . VAL A 1 93 ? -8.050 2.480 8.155 1.00 89.00 93 VAL A C 1
ATOM 740 O O . VAL A 1 93 ? -7.479 1.890 9.063 1.00 89.00 93 VAL A O 1
ATOM 743 N N . GLN A 1 94 ? -7.672 3.710 7.784 1.00 89.50 94 GLN A N 1
ATOM 744 C CA . GLN A 1 94 ? -6.531 4.408 8.400 1.00 89.50 94 GLN A CA 1
ATOM 745 C C . GLN A 1 94 ? -6.676 4.584 9.924 1.00 89.50 94 GLN A C 1
ATOM 747 O O . GLN A 1 94 ? -5.677 4.686 10.638 1.00 89.50 94 GLN A O 1
ATOM 752 N N . MET A 1 95 ? -7.909 4.630 10.436 1.00 87.75 95 MET A N 1
ATOM 753 C CA . MET A 1 95 ? -8.193 4.772 11.865 1.00 87.75 95 MET A CA 1
ATOM 754 C C . MET A 1 95 ? -7.971 3.495 12.686 1.00 87.75 95 MET A C 1
ATOM 756 O O . MET A 1 95 ? -7.967 3.576 13.924 1.00 87.75 95 MET A O 1
ATOM 760 N N . GLU A 1 96 ? -7.758 2.341 12.052 1.00 89.62 96 GLU A N 1
ATOM 761 C CA . GLU A 1 96 ? -7.425 1.116 12.774 1.00 89.62 96 GLU A CA 1
ATOM 762 C C . GLU A 1 96 ? -6.044 1.211 13.442 1.00 89.62 96 GLU A C 1
ATOM 764 O O . GLU A 1 96 ? -5.116 1.867 12.964 1.00 89.62 96 GLU A O 1
ATOM 769 N N . GLU A 1 97 ? -5.898 0.533 14.580 1.00 87.06 97 GLU A N 1
ATOM 770 C CA . GLU A 1 97 ? -4.712 0.633 15.438 1.00 87.06 97 GLU A CA 1
ATOM 771 C C . GLU A 1 97 ? -3.412 0.260 14.711 1.00 87.06 97 GLU A C 1
ATOM 773 O O . GLU A 1 97 ? -2.408 0.963 14.829 1.00 87.06 97 GLU A O 1
ATOM 778 N N . GLN A 1 98 ? -3.454 -0.785 13.884 1.00 86.06 98 GLN A N 1
ATOM 779 C CA . GLN A 1 98 ? -2.294 -1.246 13.121 1.00 86.06 98 GLN A CA 1
ATOM 780 C C . GLN A 1 98 ? -1.755 -0.193 12.142 1.00 86.06 98 GLN A C 1
ATOM 782 O O . GLN A 1 98 ? -0.541 -0.078 11.973 1.00 86.06 98 GLN A O 1
ATOM 787 N N . PHE A 1 99 ? -2.625 0.622 11.537 1.00 90.56 99 PHE A N 1
ATOM 788 C CA . PHE A 1 99 ? -2.199 1.676 10.616 1.00 90.56 99 PHE A CA 1
ATOM 789 C C . PHE A 1 99 ? -1.706 2.911 11.355 1.00 90.56 99 PHE A C 1
ATOM 791 O O . PHE A 1 99 ? -0.727 3.515 10.924 1.00 90.56 99 PHE A O 1
ATOM 798 N N . LYS A 1 100 ? -2.290 3.236 12.514 1.00 89.69 100 LYS A N 1
ATOM 799 C CA . LYS A 1 100 ? -1.785 4.313 13.379 1.00 89.69 100 LYS A CA 1
ATOM 800 C C . LYS A 1 100 ? -0.321 4.100 13.743 1.00 89.69 100 LYS A C 1
ATOM 802 O O . LYS A 1 100 ? 0.466 5.037 13.642 1.00 89.69 100 LYS A O 1
ATOM 807 N N . THR A 1 101 ? 0.070 2.876 14.105 1.00 90.81 101 THR A N 1
ATOM 808 C CA . THR A 1 101 ? 1.480 2.562 14.378 1.00 90.81 101 THR A CA 1
ATOM 809 C C . THR A 1 101 ? 2.360 2.801 13.151 1.00 90.81 101 THR A C 1
ATOM 811 O O . THR A 1 101 ? 3.411 3.424 13.279 1.00 90.81 101 THR A O 1
ATOM 814 N N . LEU A 1 102 ? 1.935 2.366 11.960 1.00 92.06 102 LEU A N 1
ATOM 815 C CA . LEU A 1 102 ? 2.697 2.571 10.722 1.00 92.06 102 LEU A CA 1
ATOM 816 C C . LEU A 1 102 ? 2.847 4.056 10.361 1.00 92.06 102 LEU A C 1
ATOM 818 O O . LEU A 1 102 ? 3.937 4.474 9.984 1.00 92.06 102 LEU A O 1
ATOM 822 N N . ILE A 1 103 ? 1.792 4.856 10.529 1.00 91.12 103 ILE A N 1
ATOM 823 C CA . ILE A 1 103 ? 1.807 6.310 10.287 1.00 91.12 103 ILE A CA 1
ATOM 824 C C . ILE A 1 103 ? 2.744 7.015 11.276 1.00 91.12 103 ILE A C 1
ATOM 826 O O . ILE A 1 103 ? 3.528 7.885 10.909 1.00 91.12 103 ILE A O 1
ATOM 830 N N . VAL A 1 104 ? 2.705 6.625 12.549 1.00 91.44 104 VAL A N 1
ATOM 831 C CA . VAL A 1 104 ? 3.620 7.169 13.558 1.00 91.44 104 VAL A CA 1
ATOM 832 C C . VAL A 1 104 ? 5.075 6.819 13.217 1.00 91.44 104 VAL A C 1
ATOM 834 O O . VAL A 1 104 ? 5.956 7.674 13.310 1.00 91.44 104 VAL A O 1
ATOM 837 N N . LEU A 1 105 ? 5.336 5.585 12.777 1.00 89.31 105 LEU A N 1
ATOM 838 C CA . LEU A 1 105 ? 6.666 5.160 12.337 1.00 89.31 105 LEU A CA 1
ATOM 839 C C . LEU A 1 105 ? 7.145 5.926 11.098 1.00 89.31 105 LEU A C 1
ATOM 841 O O . LEU A 1 105 ? 8.310 6.326 11.072 1.00 89.31 105 LEU A O 1
ATOM 845 N N . SER A 1 106 ? 6.275 6.169 10.108 1.00 90.62 106 SER A N 1
ATOM 846 C CA . SER A 1 106 ? 6.627 6.974 8.930 1.00 90.62 106 SER A CA 1
ATOM 847 C C . SER A 1 106 ? 7.073 8.370 9.350 1.00 90.62 106 SER A C 1
ATOM 849 O O . SER A 1 106 ? 8.145 8.817 8.951 1.00 90.62 106 SER A O 1
ATOM 851 N N . HIS A 1 107 ? 6.321 9.008 10.251 1.00 87.81 107 HIS A N 1
ATOM 852 C CA . HIS A 1 107 ? 6.635 10.343 10.745 1.00 87.81 107 HIS A CA 1
ATOM 853 C C . HIS A 1 107 ? 8.006 10.405 11.437 1.00 87.81 107 HIS A C 1
ATOM 855 O O . HIS A 1 107 ? 8.812 11.290 11.146 1.00 87.81 107 HIS A O 1
ATOM 861 N N . TYR A 1 108 ? 8.318 9.451 12.321 1.00 87.25 108 TYR A N 1
ATOM 862 C CA . TYR A 1 108 ? 9.628 9.416 12.984 1.00 87.25 108 TYR A CA 1
ATOM 863 C C . TYR A 1 108 ? 10.788 9.250 11.994 1.00 87.25 108 TYR A C 1
ATOM 865 O O . TYR A 1 108 ? 11.841 9.876 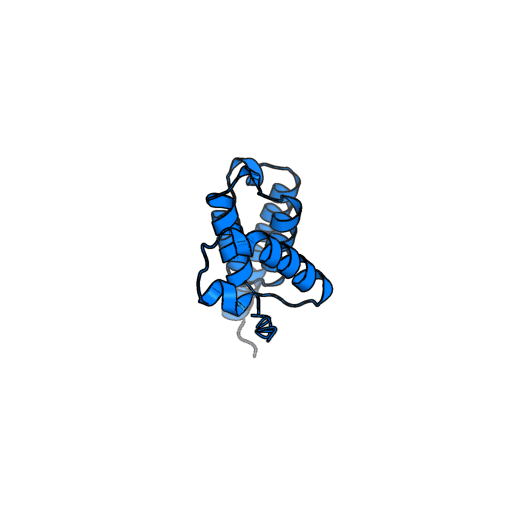12.155 1.00 87.25 108 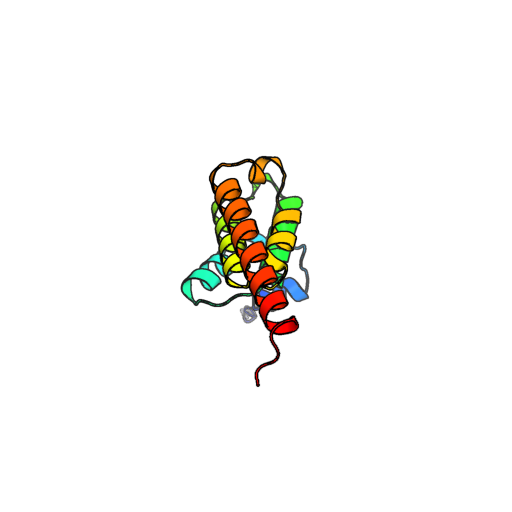TYR A O 1
ATOM 873 N N . LEU A 1 109 ? 10.600 8.419 10.970 1.00 85.81 109 LEU A N 1
ATOM 874 C CA . LEU A 1 109 ? 11.620 8.142 9.962 1.00 85.81 109 LEU A CA 1
ATOM 875 C C . LEU A 1 109 ? 11.808 9.318 8.992 1.00 85.81 109 LEU A C 1
ATOM 877 O O . LEU A 1 109 ? 12.948 9.638 8.644 1.00 85.81 109 LEU A O 1
ATOM 881 N N . GLU A 1 110 ? 10.738 10.025 8.628 1.00 82.69 110 GLU A N 1
ATOM 882 C CA . GLU A 1 110 ? 10.802 11.271 7.855 1.00 82.69 110 GLU A CA 1
ATOM 883 C C . GLU A 1 110 ? 11.574 12.360 8.607 1.00 82.69 110 GLU A C 1
ATOM 885 O O . GLU A 1 110 ? 12.484 12.978 8.049 1.00 82.69 110 GLU A O 1
ATOM 890 N N . VAL A 1 111 ? 11.278 12.552 9.897 1.00 80.62 111 VAL A N 1
ATOM 891 C CA . VAL A 1 111 ? 11.963 13.546 10.735 1.00 80.62 111 VAL A CA 1
ATOM 892 C C . VAL A 1 111 ? 13.459 13.243 10.818 1.00 80.62 111 VAL A C 1
ATOM 894 O O . VAL A 1 111 ? 14.284 14.130 10.589 1.00 80.62 111 VAL A O 1
ATOM 897 N N . HIS A 1 112 ? 13.840 11.991 11.087 1.00 73.44 112 HIS A N 1
ATOM 898 C CA . HIS A 1 112 ? 15.254 11.617 11.161 1.00 73.44 112 HIS A CA 1
ATOM 899 C C . HIS A 1 112 ? 15.974 11.792 9.813 1.00 73.44 112 HIS A C 1
ATOM 901 O O . HIS A 1 112 ? 17.108 12.273 9.766 1.00 73.44 112 HIS A O 1
ATOM 907 N N . THR A 1 113 ? 15.306 11.454 8.708 1.00 74.75 113 THR A N 1
ATOM 908 C CA . THR A 1 113 ? 15.830 11.658 7.349 1.00 74.75 113 THR A CA 1
ATOM 909 C C . THR A 1 113 ? 16.073 13.139 7.066 1.00 74.75 113 THR A C 1
ATOM 911 O O . THR A 1 113 ? 17.149 13.507 6.589 1.00 74.75 113 THR A O 1
ATOM 914 N N . PHE A 1 114 ? 15.111 13.998 7.402 1.00 74.88 114 PHE A N 1
ATOM 915 C CA . PHE A 1 114 ? 15.225 15.443 7.236 1.00 74.88 114 PHE A CA 1
ATOM 916 C C . PHE A 1 114 ? 16.409 16.017 8.028 1.00 74.88 114 PHE A C 1
ATOM 918 O O . PHE A 1 114 ? 17.224 16.763 7.482 1.00 74.88 114 PHE A O 1
ATOM 925 N N . PHE A 1 115 ? 16.577 15.610 9.291 1.00 73.06 115 PHE A N 1
ATOM 926 C CA . PHE A 1 115 ? 17.730 16.019 10.100 1.00 73.06 115 PHE A CA 1
ATOM 927 C C . PHE A 1 115 ? 19.066 15.540 9.517 1.00 73.06 115 PHE A C 1
ATOM 929 O O . PHE A 1 115 ? 20.038 16.299 9.509 1.00 73.06 115 PHE A O 1
ATOM 936 N N . ALA A 1 116 ? 19.129 14.316 8.989 1.00 71.94 116 ALA A N 1
ATOM 937 C CA . ALA A 1 116 ? 20.328 13.805 8.330 1.00 71.94 116 ALA A CA 1
ATOM 938 C C . ALA A 1 116 ? 20.670 14.604 7.057 1.00 71.94 116 ALA A C 1
ATOM 940 O O . ALA A 1 116 ? 21.835 14.937 6.830 1.00 71.94 116 ALA A O 1
ATOM 941 N N . GLN A 1 117 ? 19.666 14.966 6.253 1.00 74.12 117 GLN A N 1
ATOM 942 C CA . GLN A 1 117 ? 19.846 15.818 5.074 1.00 74.12 117 GLN A CA 1
ATOM 943 C C . GLN A 1 117 ? 20.338 17.223 5.447 1.00 74.12 117 GLN A C 1
ATOM 945 O O . GLN A 1 117 ? 21.291 17.708 4.838 1.00 74.12 117 GLN A O 1
ATOM 950 N N . LEU A 1 118 ? 19.761 17.853 6.478 1.00 74.62 118 LEU A N 1
ATOM 951 C CA . LEU A 1 118 ? 20.217 19.160 6.970 1.00 74.62 118 LEU A CA 1
ATOM 952 C C . LEU A 1 118 ? 21.643 19.115 7.530 1.00 74.62 118 LEU A C 1
ATOM 954 O O . LEU A 1 118 ? 22.426 20.030 7.280 1.00 74.62 118 LEU A O 1
ATOM 958 N N . SER A 1 119 ? 22.000 18.046 8.245 1.00 74.94 119 SER A N 1
ATOM 959 C CA . SER A 1 119 ? 23.364 17.836 8.740 1.00 74.94 119 SER A CA 1
ATOM 960 C C . SER A 1 119 ? 24.374 17.771 7.589 1.00 74.94 119 SER A C 1
ATOM 962 O O . SER A 1 119 ? 25.391 18.461 7.623 1.00 74.94 119 SER A O 1
ATOM 964 N N . ASN A 1 120 ? 24.057 17.034 6.518 1.00 75.44 120 ASN A N 1
ATOM 965 C CA . ASN A 1 120 ? 24.896 16.970 5.317 1.00 75.44 120 ASN A CA 1
ATOM 966 C C . ASN A 1 120 ? 24.989 18.311 4.568 1.00 75.44 120 ASN A C 1
ATOM 968 O O . ASN A 1 120 ? 26.006 18.582 3.936 1.00 75.44 120 ASN A O 1
ATOM 972 N N . LEU A 1 121 ? 23.947 19.147 4.630 1.00 76.06 121 LEU A N 1
ATOM 973 C CA . LEU A 1 121 ? 23.929 20.465 3.991 1.00 76.06 121 LEU A CA 1
ATOM 974 C C . LEU A 1 121 ? 24.732 21.514 4.779 1.00 76.06 121 LEU A C 1
ATOM 976 O O . LEU A 1 121 ? 25.325 22.408 4.179 1.00 76.06 121 LEU A O 1
ATOM 980 N N . TRP A 1 122 ? 24.747 21.423 6.113 1.00 66.88 122 TRP A N 1
ATOM 981 C CA . TRP A 1 122 ? 25.343 22.441 6.986 1.00 66.88 122 TRP A CA 1
ATOM 982 C C . TRP A 1 122 ? 26.734 22.075 7.526 1.00 66.88 122 TRP A C 1
ATOM 984 O O . TRP A 1 122 ? 27.485 22.966 7.919 1.00 66.88 122 TRP A O 1
ATOM 994 N N . MET A 1 123 ? 27.122 20.795 7.516 1.00 59.44 123 MET A N 1
ATOM 995 C CA . MET A 1 123 ? 28.491 20.367 7.824 1.00 59.44 123 MET A CA 1
ATOM 996 C C . MET A 1 123 ? 29.267 20.033 6.541 1.00 59.44 123 MET A C 1
ATOM 998 O O . MET A 1 123 ? 29.225 18.888 6.081 1.00 59.44 123 MET A O 1
ATOM 1002 N N . PRO A 1 124 ? 30.025 20.985 5.959 1.00 63.22 124 PRO A N 1
ATOM 1003 C CA . PRO A 1 124 ? 30.953 20.662 4.885 1.00 63.22 124 PRO A CA 1
ATOM 1004 C C . PRO A 1 124 ? 32.011 19.690 5.417 1.00 63.22 124 PRO A C 1
ATOM 1006 O O . PRO A 1 124 ? 32.695 19.973 6.405 1.00 63.22 124 PRO A O 1
ATOM 1009 N N . LYS A 1 125 ? 32.148 18.527 4.770 1.00 64.50 125 LYS A N 1
ATOM 1010 C CA . LYS A 1 125 ? 33.282 17.639 5.036 1.00 64.50 125 LYS A CA 1
ATOM 1011 C C . LYS A 1 125 ? 34.561 18.377 4.628 1.00 64.50 125 LYS A C 1
ATOM 1013 O O . LYS A 1 125 ? 34.674 18.797 3.480 1.00 64.50 125 LYS A O 1
ATOM 1018 N N . LYS A 1 126 ? 35.454 18.594 5.599 1.00 57.06 126 LYS A N 1
ATOM 1019 C CA . LYS A 1 126 ? 36.823 19.070 5.360 1.00 57.06 126 LYS A CA 1
ATOM 1020 C C . LYS A 1 126 ? 37.591 18.098 4.476 1.00 57.06 126 LYS A C 1
ATOM 1022 O O . LYS A 1 126 ? 37.357 16.877 4.629 1.00 57.06 126 LYS A O 1
#

pLDDT: mean 84.3, std 14.24, range [36.03, 96.0]

Secondary structure (DSSP, 8-state):
-----------HHHHHHH-TT-GGGHHHHHHHHHHHHHHT---HHHHHHHHHHHHH-GGG--HHHHHHHHHHHHHTTTSTHHHHHHHHS-HHHHTSHHHHHHHHHHHHHHHHHHHHHHHHHHS---

Sequence (126 aa):
MANEQPAETYTVEELVAVNPYNPDILNDLEVFVNDQVSSKTYNLDANLSLLRLYQFEPERLSVQIVARILIKALMAMPAPDFSLCLFLIPEHVQMEEQFKTLIVLSHYLEVHTFFAQLSNLWMPKK